Protein AF-A0A7Y2ASR1-F1 (afdb_monomer_lite)

pLDDT: mean 79.95, std 21.5, range [36.06, 97.62]

Sequence (91 aa):
MKTKLFFLVLTCIFYVSSYGQHMVPGHHIITDNADGAASVFAADFNGDTFMDVVAASRFDNTIAWWENNGSGSFSYREITTNAIGVWSVHA

Secondary structure (DSSP, 8-state):
---SSHHHHHHHHHHHHHHSS--------S-S--TTEEEEEEE-SSSSSSPEEEEEETTTTEEEEEEE-SSS-EEEEEEES--TT------

Foldseek 3Di:
DPDPPVVVVVVVVVVVVVCVCVDPPDPDDLDPPQAQFQEKDWDDPPPPPDIKMWIQRAVQLFIWIWDDPVVRHTDIDTPDRNNHRDHYDDD

Structure (mmCIF, N/CA/C/O backbone):
data_AF-A0A7Y2ASR1-F1
#
_entry.id   AF-A0A7Y2ASR1-F1
#
loop_
_atom_site.group_PDB
_atom_site.id
_atom_site.type_symbol
_atom_site.label_atom_id
_atom_site.label_alt_id
_atom_site.label_comp_id
_atom_site.label_asym_id
_atom_site.label_entity_id
_atom_site.label_seq_id
_atom_site.pdbx_PDB_ins_code
_atom_site.Cartn_x
_atom_site.Cartn_y
_atom_site.Cartn_z
_atom_site.occupancy
_atom_site.B_iso_or_equiv
_atom_site.auth_seq_id
_atom_site.auth_comp_id
_atom_site.auth_asym_id
_atom_site.auth_atom_id
_atom_site.pdbx_PDB_model_num
ATOM 1 N N . MET A 1 1 ? -23.267 30.690 48.146 1.00 47.38 1 MET A N 1
ATOM 2 C CA . MET A 1 1 ? -23.470 29.991 46.853 1.00 47.38 1 MET A CA 1
ATOM 3 C C . MET A 1 1 ? -22.802 30.770 45.714 1.00 47.38 1 MET A C 1
ATOM 5 O O . MET A 1 1 ? -23.476 31.565 45.079 1.00 47.38 1 MET A O 1
ATOM 9 N N . LYS A 1 2 ? -21.490 30.607 45.470 1.00 47.69 2 LYS A N 1
ATOM 10 C CA . LYS A 1 2 ? -20.775 31.229 44.323 1.00 47.69 2 LYS A CA 1
ATOM 11 C C . LYS A 1 2 ? -19.540 30.419 43.869 1.00 47.69 2 LYS A C 1
ATOM 13 O O . LYS A 1 2 ? -18.489 30.984 43.618 1.00 47.69 2 LYS A O 1
ATOM 18 N N . THR A 1 3 ? -19.639 29.094 43.770 1.00 44.38 3 THR A N 1
ATOM 19 C CA . THR A 1 3 ? -18.496 28.242 43.355 1.00 44.38 3 THR A CA 1
ATOM 20 C C . THR A 1 3 ? -18.744 27.409 42.097 1.00 44.38 3 THR A C 1
ATOM 22 O O . THR A 1 3 ? -17.864 26.669 41.676 1.00 44.38 3 THR A O 1
ATOM 25 N N . LYS A 1 4 ? -19.891 27.559 41.422 1.00 44.09 4 LYS A N 1
ATOM 26 C CA . LYS A 1 4 ? -20.195 26.778 40.207 1.00 44.09 4 LYS A CA 1
ATOM 27 C C . LYS A 1 4 ? -19.711 27.397 38.888 1.00 44.09 4 LYS A C 1
ATOM 29 O O . LYS A 1 4 ? -19.765 26.7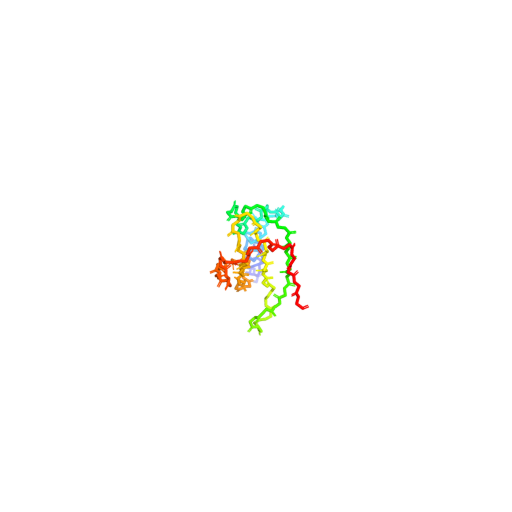23 37.870 1.00 44.09 4 LYS A O 1
ATOM 34 N N . LEU A 1 5 ? -19.195 28.630 38.888 1.00 36.06 5 LEU A N 1
ATOM 35 C CA . LEU A 1 5 ? -18.754 29.295 37.651 1.00 36.06 5 LEU A CA 1
ATOM 36 C C . LEU A 1 5 ? -17.266 29.070 37.316 1.00 36.06 5 LEU A C 1
ATOM 38 O O . LEU A 1 5 ? -16.858 29.313 36.189 1.00 36.06 5 LEU A O 1
ATOM 42 N N . PHE A 1 6 ? -16.459 28.550 38.249 1.00 41.75 6 PHE A N 1
ATOM 43 C CA . PHE A 1 6 ? -15.030 28.300 38.002 1.00 41.75 6 PHE A CA 1
ATOM 44 C C . PHE A 1 6 ? -14.772 26.980 37.249 1.00 41.75 6 PHE A C 1
ATOM 46 O O . PHE A 1 6 ? -13.796 26.863 36.516 1.00 41.75 6 PHE A O 1
ATOM 53 N N . PHE A 1 7 ? -15.683 26.004 37.358 1.00 43.66 7 PHE A N 1
ATOM 54 C CA . PHE A 1 7 ? -15.551 24.708 36.681 1.00 43.66 7 PHE A CA 1
ATOM 55 C C . PHE A 1 7 ? -15.941 24.741 35.197 1.00 43.66 7 PHE A C 1
ATOM 57 O O . PHE A 1 7 ? -15.380 23.983 34.415 1.00 43.66 7 PHE A O 1
ATOM 64 N N . LEU A 1 8 ? -16.847 25.640 34.793 1.00 41.94 8 LEU A N 1
ATOM 65 C CA . LEU A 1 8 ? -17.309 25.719 33.401 1.00 41.94 8 LEU A CA 1
ATOM 66 C C . LEU A 1 8 ? -16.276 26.392 32.478 1.00 41.94 8 LEU A C 1
ATOM 68 O O . LEU A 1 8 ? -16.138 26.019 31.315 1.00 41.94 8 LEU A O 1
ATOM 72 N N . VAL A 1 9 ? -15.516 27.360 33.003 1.00 44.25 9 VAL A N 1
ATOM 73 C CA . VAL A 1 9 ? -14.468 28.060 32.239 1.00 44.25 9 VAL A CA 1
ATOM 74 C C . VAL A 1 9 ? -13.264 27.143 31.998 1.00 44.25 9 VAL A C 1
ATOM 76 O O . VAL A 1 9 ? -12.681 27.170 30.918 1.00 44.25 9 VAL A O 1
ATOM 79 N N . LEU A 1 10 ? -12.939 26.264 32.954 1.00 44.28 10 LEU A N 1
ATOM 80 C CA . LEU A 1 10 ? -11.810 25.343 32.832 1.00 44.28 10 LEU A CA 1
ATOM 81 C C . LEU A 1 10 ? -12.071 24.237 31.796 1.00 44.28 10 LEU A C 1
ATOM 83 O O . LEU A 1 10 ? -11.190 23.936 30.997 1.00 44.28 10 LEU A O 1
ATOM 87 N N . THR A 1 11 ? -13.294 23.699 31.722 1.00 49.59 11 THR A N 1
ATOM 88 C CA . THR A 1 11 ? -13.665 22.734 30.673 1.00 49.59 11 THR A CA 1
ATOM 89 C C . THR A 1 11 ? -13.620 23.340 29.273 1.00 49.59 11 THR A C 1
ATOM 91 O O . THR A 1 11 ? -13.179 22.659 28.356 1.00 49.59 11 THR A O 1
ATOM 94 N N . CYS A 1 12 ? -13.975 24.619 29.094 1.00 39.09 12 CYS A N 1
ATOM 95 C CA . CYS A 1 12 ? -13.823 25.286 27.797 1.00 39.09 12 CYS A CA 1
ATOM 96 C C . CYS A 1 12 ? -12.353 25.518 27.423 1.00 39.09 12 CYS A C 1
ATOM 98 O O . CYS A 1 12 ? -12.013 25.407 26.253 1.00 39.09 12 CYS A O 1
ATOM 100 N N . ILE A 1 13 ? -11.465 25.787 28.384 1.00 47.69 13 ILE A N 1
ATOM 101 C CA . ILE A 1 13 ? -10.034 25.992 28.101 1.00 47.69 13 ILE A CA 1
ATOM 102 C C . ILE A 1 13 ? -9.337 24.665 27.743 1.00 47.69 13 ILE A C 1
ATOM 104 O O . ILE A 1 13 ? -8.496 24.659 26.847 1.00 47.69 13 ILE A O 1
ATOM 108 N N . PHE A 1 14 ? -9.741 23.536 28.342 1.00 48.19 14 PHE A N 1
ATOM 109 C CA . PHE A 1 14 ? -9.278 22.201 27.924 1.00 48.19 14 PHE A CA 1
ATOM 110 C C . PHE A 1 14 ? -9.911 21.717 26.614 1.00 48.19 14 PHE A C 1
ATOM 112 O O . PHE A 1 14 ? -9.263 21.016 25.839 1.00 48.19 14 PHE A O 1
ATOM 119 N N . TYR A 1 15 ? -11.156 22.109 26.331 1.00 44.00 15 TYR A N 1
ATOM 120 C CA . TYR A 1 15 ? -11.756 21.885 25.017 1.00 44.00 15 TYR A CA 1
ATOM 121 C C . TYR A 1 15 ? -10.926 22.643 23.972 1.00 44.00 15 TYR A C 1
ATOM 123 O O . TYR A 1 15 ? -10.427 22.043 23.031 1.00 44.00 15 TYR A O 1
ATOM 131 N N . VAL A 1 16 ? -10.636 23.930 24.184 1.00 45.72 16 VAL A N 1
ATOM 132 C CA . VAL A 1 16 ? -9.911 24.763 23.209 1.00 45.72 16 VAL A CA 1
ATOM 133 C C . VAL A 1 16 ? -8.425 24.391 23.060 1.00 45.72 16 VAL A C 1
ATOM 135 O O . VAL A 1 16 ? -7.892 24.563 21.970 1.00 45.72 16 VAL A O 1
ATOM 138 N N . SER A 1 17 ? -7.757 23.796 24.058 1.00 46.97 17 SER A N 1
ATOM 139 C CA . SER A 1 17 ? -6.415 23.214 23.850 1.00 46.97 17 SER A CA 1
ATOM 140 C C . SER A 1 17 ? -6.434 21.890 23.071 1.00 46.97 17 SER A C 1
ATOM 142 O O . SER A 1 17 ? -5.418 21.531 22.482 1.00 46.97 17 SER A O 1
ATOM 144 N N . SER A 1 18 ? -7.586 21.212 23.002 1.00 48.22 18 SER A N 1
ATOM 145 C CA . SER A 1 18 ? -7.836 20.074 22.104 1.00 48.22 18 S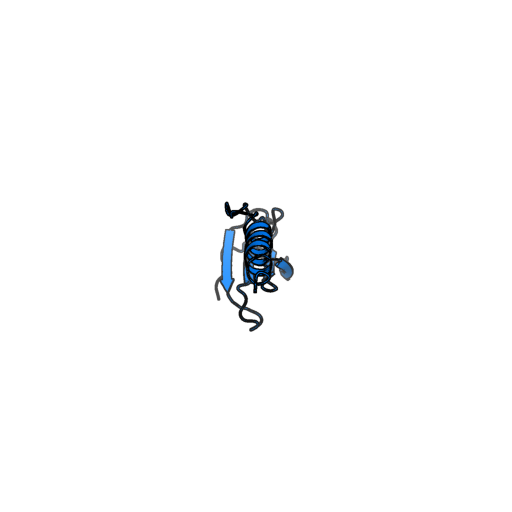ER A CA 1
ATOM 146 C C . SER A 1 18 ? -8.300 20.521 20.700 1.00 48.22 18 SER A C 1
ATOM 148 O O . SER A 1 18 ? -7.941 19.900 19.705 1.00 48.22 18 SER A O 1
ATOM 150 N N . TYR A 1 19 ? -9.006 21.658 20.581 1.00 49.59 19 TYR A N 1
ATOM 151 C CA . TYR A 1 19 ? -9.365 22.298 19.294 1.00 49.59 19 TYR A CA 1
ATOM 152 C C . TYR A 1 19 ? -8.281 23.227 18.728 1.00 49.59 19 TYR A C 1
ATOM 154 O O . TYR A 1 19 ? -8.431 23.755 17.626 1.00 49.59 19 TYR A O 1
ATOM 162 N N . GLY A 1 20 ? -7.171 23.410 19.446 1.00 44.00 20 GLY A N 1
ATOM 163 C CA . GLY A 1 20 ? -6.007 24.206 19.044 1.00 44.00 20 GLY A CA 1
ATOM 164 C C . GLY A 1 20 ? -5.171 23.596 17.914 1.00 44.00 20 GLY A C 1
ATOM 165 O O . GLY A 1 20 ? -4.054 24.041 17.683 1.00 44.00 20 GLY A O 1
ATOM 166 N N . GLN A 1 21 ? -5.702 22.593 17.217 1.00 45.97 21 GLN A N 1
ATOM 167 C CA . GLN A 1 21 ? -5.218 22.070 15.943 1.00 45.97 21 GLN A CA 1
ATOM 168 C C . GLN A 1 21 ? -6.399 22.109 14.968 1.00 45.97 21 GLN A C 1
ATOM 170 O O . GLN A 1 21 ? -6.958 21.077 14.608 1.00 45.97 21 GLN A O 1
ATOM 175 N N . HIS A 1 22 ? -6.865 23.311 14.619 1.00 46.44 22 HIS A N 1
ATOM 176 C CA . HIS A 1 22 ? -7.883 23.479 13.585 1.00 46.44 22 HIS A CA 1
ATOM 177 C C . HIS A 1 22 ? -7.342 22.861 12.290 1.00 46.44 22 HIS A C 1
ATOM 179 O O . HIS A 1 22 ? -6.464 23.421 11.637 1.00 46.44 22 HIS A O 1
ATOM 185 N N . MET A 1 23 ? -7.824 21.653 12.009 1.00 53.09 23 MET A N 1
ATOM 186 C CA . MET A 1 23 ? -7.414 20.754 10.945 1.00 53.09 23 MET A CA 1
ATOM 187 C C . MET A 1 23 ? -7.537 21.438 9.583 1.00 53.09 23 MET A C 1
ATOM 189 O O . MET A 1 23 ? -8.570 21.372 8.923 1.00 53.09 23 MET A O 1
ATOM 193 N N . VAL A 1 24 ? -6.453 22.038 9.112 1.00 54.75 24 VAL A N 1
ATOM 194 C CA . VAL A 1 24 ? -6.111 21.853 7.705 1.00 54.75 24 VAL A CA 1
ATOM 195 C C . VAL A 1 24 ? -5.649 20.401 7.652 1.00 54.75 24 VAL A C 1
ATOM 197 O O . VAL A 1 24 ? -4.759 20.075 8.440 1.00 54.75 24 VAL A O 1
ATOM 200 N N . PRO A 1 25 ? -6.243 19.494 6.854 1.00 56.69 25 PRO A N 1
ATOM 201 C CA . PRO A 1 25 ? -5.673 18.167 6.697 1.00 56.69 25 PRO A CA 1
ATOM 202 C C . PRO A 1 25 ? -4.240 18.374 6.212 1.00 56.69 25 PRO A C 1
ATOM 204 O O . PRO A 1 25 ? -4.010 18.761 5.066 1.00 56.69 25 PRO A O 1
ATOM 207 N N . GLY A 1 26 ? -3.279 18.238 7.125 1.00 62.84 26 GLY A N 1
ATOM 208 C CA . GLY A 1 26 ? -1.881 18.199 6.761 1.00 62.84 26 GLY A CA 1
ATOM 209 C C . GLY A 1 26 ? -1.741 17.042 5.790 1.00 62.84 26 GLY A C 1
ATOM 210 O O . GLY A 1 26 ? -2.322 15.977 6.000 1.00 62.84 26 GLY A O 1
ATOM 211 N N . HIS A 1 27 ? -1.028 17.264 4.697 1.00 71.19 27 HIS A N 1
ATOM 212 C CA . HIS A 1 27 ? -0.636 16.179 3.818 1.00 71.19 27 HIS A CA 1
ATOM 213 C C . HIS A 1 27 ? 0.072 15.104 4.659 1.00 71.19 27 HIS A C 1
ATOM 215 O O . HIS A 1 27 ? 1.132 15.371 5.225 1.00 71.19 27 HIS A O 1
ATOM 221 N N . HIS A 1 28 ? -0.540 13.924 4.789 1.00 83.06 28 HIS A N 1
ATOM 222 C CA . HIS A 1 28 ? 0.053 12.802 5.506 1.00 83.06 28 HIS A CA 1
ATOM 223 C C . HIS A 1 28 ? 0.723 11.873 4.498 1.00 83.06 28 HIS A C 1
ATOM 225 O O . HIS A 1 28 ? 0.057 11.155 3.755 1.00 83.06 28 HIS A O 1
ATOM 231 N N . ILE A 1 29 ? 2.051 11.914 4.471 1.00 89.25 29 ILE A N 1
ATOM 232 C CA . ILE A 1 29 ? 2.864 11.015 3.658 1.00 89.25 29 ILE A CA 1
ATOM 233 C C . ILE A 1 29 ? 2.978 9.683 4.395 1.00 89.25 29 ILE A C 1
ATOM 235 O O . ILE A 1 29 ? 3.586 9.623 5.459 1.00 89.25 29 ILE A O 1
ATOM 239 N N . ILE A 1 30 ? 2.410 8.626 3.817 1.00 92.00 30 ILE A N 1
ATOM 240 C CA . ILE A 1 30 ? 2.598 7.248 4.295 1.00 92.00 30 ILE A CA 1
ATOM 241 C C . ILE A 1 30 ? 3.979 6.730 3.864 1.00 92.00 30 ILE A C 1
ATOM 243 O O . ILE A 1 30 ? 4.687 6.089 4.638 1.00 92.00 30 ILE A O 1
ATOM 247 N N . THR A 1 31 ? 4.377 7.027 2.625 1.00 92.12 31 THR A N 1
ATOM 248 C CA . THR A 1 31 ? 5.716 6.768 2.092 1.00 92.12 31 THR A CA 1
ATOM 249 C C . THR A 1 31 ? 5.992 7.671 0.889 1.00 92.12 31 THR A C 1
ATOM 251 O O . THR A 1 31 ? 5.071 8.045 0.163 1.00 92.12 31 THR A O 1
ATOM 254 N N . ASP A 1 32 ? 7.258 7.996 0.671 1.00 93.50 32 ASP A N 1
ATOM 255 C CA . ASP A 1 32 ? 7.809 8.615 -0.537 1.00 93.50 32 ASP A CA 1
ATOM 256 C C . ASP A 1 32 ? 8.773 7.670 -1.282 1.00 93.50 32 ASP A C 1
ATOM 258 O O . ASP A 1 32 ? 9.393 8.060 -2.268 1.00 93.50 32 ASP A O 1
ATOM 262 N N . ASN A 1 33 ? 8.861 6.410 -0.843 1.00 91.69 33 ASN A N 1
ATOM 263 C CA . ASN A 1 33 ? 9.825 5.417 -1.315 1.00 91.69 33 ASN A CA 1
ATOM 264 C C . ASN A 1 33 ? 9.151 4.294 -2.133 1.00 91.69 33 ASN A C 1
ATOM 266 O O . ASN A 1 33 ? 9.525 3.129 -2.011 1.00 91.69 33 ASN A O 1
ATOM 270 N N . ALA A 1 34 ? 8.127 4.642 -2.919 1.00 91.88 34 ALA A N 1
ATOM 271 C CA . ALA A 1 34 ? 7.411 3.739 -3.825 1.00 91.88 34 ALA A CA 1
ATOM 272 C C . ALA A 1 34 ? 7.580 4.208 -5.284 1.00 91.88 34 ALA A C 1
ATOM 274 O O . ALA A 1 34 ? 6.718 4.903 -5.834 1.00 91.88 34 ALA A O 1
ATOM 275 N N . ASP A 1 35 ? 8.716 3.878 -5.899 1.00 93.50 35 ASP A N 1
ATOM 276 C CA . ASP A 1 35 ? 9.065 4.320 -7.245 1.00 93.50 35 ASP A CA 1
ATOM 277 C C . ASP A 1 35 ? 8.210 3.654 -8.336 1.00 93.50 35 ASP A C 1
ATOM 279 O O . ASP A 1 35 ? 8.130 2.433 -8.509 1.00 93.50 35 ASP A O 1
ATOM 283 N N . GLY A 1 36 ? 7.557 4.490 -9.138 1.00 91.88 36 GLY A N 1
ATOM 284 C CA . GLY A 1 36 ? 6.593 4.024 -10.124 1.00 91.88 36 GLY A CA 1
ATOM 285 C C . GLY A 1 36 ? 5.336 3.425 -9.490 1.00 91.88 36 GLY A C 1
ATOM 286 O O . GLY A 1 36 ? 4.784 2.472 -10.047 1.00 91.88 36 GLY A O 1
ATOM 287 N N . ALA A 1 37 ? 4.882 3.960 -8.349 1.00 93.69 37 ALA A N 1
ATOM 288 C CA . ALA A 1 37 ? 3.570 3.654 -7.781 1.00 93.69 37 ALA A CA 1
ATOM 289 C C . ALA A 1 37 ? 2.478 3.704 -8.870 1.00 93.69 37 ALA A C 1
ATOM 291 O O . ALA A 1 37 ? 2.203 4.752 -9.456 1.00 93.69 37 ALA A O 1
ATOM 292 N N . ALA A 1 38 ? 1.887 2.547 -9.168 1.00 94.00 38 ALA A N 1
ATOM 293 C CA . ALA A 1 38 ? 0.986 2.350 -10.304 1.00 94.00 38 ALA A CA 1
ATOM 294 C C . ALA A 1 38 ? -0.483 2.238 -9.879 1.00 94.00 38 ALA A C 1
ATOM 296 O O . ALA A 1 38 ? -1.386 2.601 -10.631 1.00 94.00 38 ALA A O 1
ATOM 297 N N . SER A 1 39 ? -0.735 1.726 -8.674 1.00 95.56 39 SER A N 1
ATOM 298 C CA . SER A 1 39 ? -2.081 1.487 -8.164 1.00 95.56 39 SER A CA 1
ATOM 299 C C . SER A 1 39 ? -2.067 1.405 -6.645 1.00 95.56 39 SER A C 1
ATOM 301 O O . SER A 1 39 ? -1.101 0.921 -6.056 1.00 95.56 39 SER A O 1
ATOM 303 N N . VAL A 1 40 ? -3.153 1.871 -6.035 1.00 94.88 40 VAL A N 1
ATOM 304 C CA . VAL A 1 40 ? -3.397 1.833 -4.595 1.00 94.88 40 VAL A CA 1
ATOM 305 C C . VAL A 1 40 ? -4.813 1.320 -4.338 1.00 94.88 40 VAL A C 1
ATOM 307 O O . VAL A 1 40 ? -5.732 1.640 -5.095 1.00 94.88 40 VAL A O 1
ATOM 310 N N . PHE A 1 41 ? -4.991 0.537 -3.278 1.00 96.62 41 PHE A N 1
ATOM 311 C CA . PHE A 1 41 ? -6.288 0.059 -2.815 1.00 96.62 41 PHE A CA 1
ATOM 312 C C . PHE A 1 41 ? -6.355 0.128 -1.289 1.00 96.62 41 PHE A C 1
ATOM 314 O O . PHE A 1 41 ? -5.376 -0.184 -0.613 1.00 96.62 41 PHE A O 1
ATOM 321 N N . ALA A 1 42 ? -7.502 0.543 -0.756 1.00 95.94 42 ALA A N 1
ATOM 322 C CA . ALA A 1 42 ? -7.727 0.636 0.679 1.00 95.94 42 ALA A CA 1
ATOM 323 C C . ALA A 1 42 ? -8.855 -0.309 1.095 1.00 95.94 42 ALA A C 1
ATOM 325 O O . ALA A 1 42 ? -9.946 -0.256 0.524 1.00 95.94 42 ALA A O 1
ATOM 326 N N . ALA A 1 43 ? -8.589 -1.140 2.098 1.00 95.56 43 ALA A N 1
ATOM 327 C CA . ALA A 1 43 ? -9.553 -2.015 2.761 1.00 95.56 43 ALA A CA 1
ATOM 328 C C . ALA A 1 43 ? -9.055 -2.354 4.166 1.00 95.56 43 ALA A C 1
ATOM 330 O O . ALA A 1 43 ? -7.898 -2.118 4.486 1.00 95.56 43 ALA A O 1
ATOM 331 N N . ASP A 1 44 ? -9.937 -2.897 4.991 1.00 96.62 44 ASP A N 1
ATOM 332 C CA . ASP A 1 44 ? -9.555 -3.566 6.231 1.00 96.62 44 ASP A CA 1
ATOM 333 C C . ASP A 1 44 ? -9.064 -4.981 5.877 1.00 96.62 44 ASP A C 1
ATOM 335 O O . ASP A 1 44 ? -9.866 -5.833 5.478 1.00 96.62 44 ASP A O 1
ATOM 339 N N . PHE A 1 45 ? -7.749 -5.216 5.933 1.00 93.69 45 PHE A N 1
ATOM 340 C CA . PHE A 1 45 ? -7.160 -6.507 5.555 1.00 93.69 45 PHE A CA 1
ATOM 341 C C . PHE A 1 45 ? -6.915 -7.433 6.746 1.00 93.69 45 PHE A C 1
ATOM 343 O O . PHE A 1 45 ? -6.779 -8.645 6.553 1.00 93.69 45 PHE A O 1
ATOM 350 N N . ASN A 1 46 ? -6.841 -6.890 7.963 1.00 94.62 46 ASN A N 1
ATOM 351 C CA . ASN A 1 46 ? -6.538 -7.641 9.182 1.00 94.62 46 ASN A CA 1
ATOM 352 C C . ASN A 1 46 ? -7.774 -7.867 10.085 1.00 94.62 46 ASN A C 1
ATOM 354 O O . ASN A 1 46 ? -7.692 -8.643 11.039 1.00 94.62 46 ASN A O 1
ATOM 358 N N . GLY A 1 47 ? -8.922 -7.268 9.756 1.00 96.25 47 GLY A N 1
ATOM 359 C CA . GLY A 1 47 ? -10.193 -7.399 10.467 1.00 96.25 47 GLY A CA 1
ATOM 360 C C . GLY A 1 47 ? -10.302 -6.530 11.720 1.00 96.25 47 GLY A C 1
ATOM 361 O O . GLY A 1 47 ? -11.120 -6.839 12.593 1.00 96.25 47 GLY A O 1
ATOM 362 N N . ASP A 1 48 ? -9.472 -5.494 11.856 1.00 96.75 48 ASP A N 1
ATOM 363 C CA . ASP A 1 48 ? -9.432 -4.632 13.040 1.00 96.75 48 ASP A CA 1
ATOM 364 C C . ASP A 1 48 ? -10.314 -3.377 12.934 1.00 96.75 48 ASP A C 1
ATOM 366 O O . ASP A 1 48 ? -10.387 -2.593 13.884 1.00 96.75 48 ASP A O 1
ATOM 370 N N . THR A 1 49 ? -11.064 -3.243 11.834 1.00 96.50 49 THR A N 1
ATOM 371 C CA . THR A 1 49 ? -11.963 -2.131 11.480 1.00 96.50 49 THR A CA 1
ATOM 372 C C . THR A 1 49 ? -11.279 -0.837 11.043 1.00 96.50 49 THR A C 1
ATOM 374 O O . THR A 1 49 ? -11.972 0.144 10.739 1.00 96.50 49 THR A O 1
ATOM 377 N N . PHE A 1 50 ? -9.950 -0.813 10.954 1.00 96.88 50 PHE A N 1
ATOM 378 C CA . PHE A 1 50 ? -9.204 0.323 10.438 1.00 96.88 50 PHE A CA 1
ATOM 379 C C . PHE A 1 50 ? -8.838 0.108 8.969 1.00 96.88 50 PHE A C 1
ATOM 381 O O . PHE A 1 50 ? -8.494 -0.974 8.514 1.00 96.88 50 PHE A O 1
ATOM 388 N N . MET A 1 51 ? -8.967 1.178 8.183 1.00 95.94 51 MET A N 1
ATOM 389 C CA . MET A 1 51 ? -8.648 1.123 6.760 1.00 95.94 51 MET A CA 1
ATOM 390 C C . MET A 1 51 ? -7.137 1.114 6.570 1.00 95.94 51 MET A C 1
ATOM 392 O O . MET A 1 51 ? -6.468 2.106 6.884 1.00 95.94 51 MET A O 1
ATOM 396 N N . ASP A 1 52 ? -6.643 0.030 5.994 1.00 96.62 52 ASP A N 1
ATOM 397 C CA . ASP A 1 52 ? -5.268 -0.132 5.560 1.00 96.62 52 ASP A CA 1
ATOM 398 C C . ASP A 1 52 ? -5.076 0.343 4.116 1.00 96.62 52 ASP A C 1
ATOM 400 O O . ASP A 1 52 ? -6.032 0.648 3.396 1.00 96.62 52 ASP A O 1
ATOM 404 N N . VAL A 1 53 ? -3.822 0.369 3.663 1.00 96.50 53 VAL A N 1
ATOM 405 C CA . VAL A 1 53 ? -3.457 0.714 2.284 1.00 96.50 53 VAL A CA 1
ATOM 406 C C . VAL A 1 53 ? -2.555 -0.360 1.690 1.00 96.50 53 VAL A C 1
ATOM 408 O O . VAL A 1 53 ? -1.560 -0.735 2.292 1.00 96.50 53 VAL A O 1
ATOM 411 N N . VAL A 1 54 ? -2.847 -0.818 0.477 1.00 96.75 54 VAL A N 1
ATOM 412 C CA . VAL A 1 54 ? -1.943 -1.640 -0.337 1.00 96.75 54 VAL A CA 1
ATOM 413 C C . VAL A 1 54 ? -1.588 -0.875 -1.601 1.00 96.75 54 VAL A C 1
ATOM 415 O O . VAL A 1 54 ? -2.463 -0.276 -2.224 1.00 96.75 54 VAL A O 1
ATOM 418 N N . ALA A 1 55 ? -0.319 -0.905 -2.002 1.00 96.06 55 ALA A N 1
ATOM 419 C CA . ALA A 1 55 ? 0.131 -0.279 -3.240 1.00 96.06 55 ALA A CA 1
ATOM 420 C C . ALA A 1 55 ? 1.021 -1.208 -4.066 1.00 96.06 55 ALA A C 1
ATOM 422 O O . ALA A 1 55 ? 1.807 -1.990 -3.529 1.00 96.06 55 ALA A O 1
ATOM 423 N N . ALA A 1 56 ? 0.900 -1.074 -5.386 1.00 95.50 56 ALA A N 1
ATOM 424 C CA . ALA A 1 56 ? 1.819 -1.635 -6.365 1.00 95.50 56 ALA A CA 1
ATOM 425 C C . ALA A 1 56 ? 2.812 -0.564 -6.818 1.00 95.50 56 ALA A C 1
ATOM 427 O O . ALA A 1 56 ? 2.406 0.483 -7.325 1.00 95.50 56 ALA A O 1
ATOM 428 N N . SER A 1 57 ? 4.099 -0.865 -6.689 1.00 94.75 57 SER A N 1
ATOM 429 C CA . SER A 1 57 ? 5.222 -0.037 -7.115 1.00 94.75 57 SER A CA 1
ATOM 430 C C . SER A 1 57 ? 5.949 -0.736 -8.261 1.00 94.75 57 SER A C 1
ATOM 432 O O . SER A 1 57 ? 6.593 -1.772 -8.072 1.00 94.75 57 SER A O 1
ATOM 434 N N . ARG A 1 58 ? 5.776 -0.227 -9.486 1.00 92.69 58 ARG A N 1
ATOM 435 C CA . ARG A 1 58 ? 6.218 -0.919 -10.703 1.00 92.69 58 ARG A CA 1
ATOM 436 C C . ARG A 1 58 ? 7.733 -0.926 -10.845 1.00 92.69 58 ARG A C 1
ATOM 438 O O . ARG A 1 58 ? 8.276 -1.928 -11.304 1.00 92.69 58 ARG A O 1
ATOM 445 N N . PHE A 1 59 ? 8.402 0.177 -10.520 1.00 92.69 59 PHE A N 1
ATOM 446 C CA . PHE A 1 59 ? 9.852 0.267 -10.686 1.00 92.69 59 PHE A CA 1
ATOM 447 C C . PHE A 1 59 ? 10.597 -0.373 -9.512 1.00 92.69 59 PHE A C 1
ATOM 449 O O . PHE A 1 59 ? 11.666 -0.939 -9.731 1.00 92.69 59 PHE A O 1
ATOM 456 N N . ASP A 1 60 ? 9.965 -0.457 -8.337 1.00 92.56 60 ASP A N 1
ATOM 457 C CA . ASP A 1 60 ? 10.468 -1.259 -7.211 1.00 92.56 60 ASP A CA 1
ATOM 458 C C . ASP A 1 60 ? 10.113 -2.753 -7.295 1.00 92.56 60 ASP A C 1
ATOM 460 O O . ASP A 1 60 ? 10.486 -3.520 -6.409 1.00 92.56 60 ASP A O 1
ATOM 464 N N . ASN A 1 61 ? 9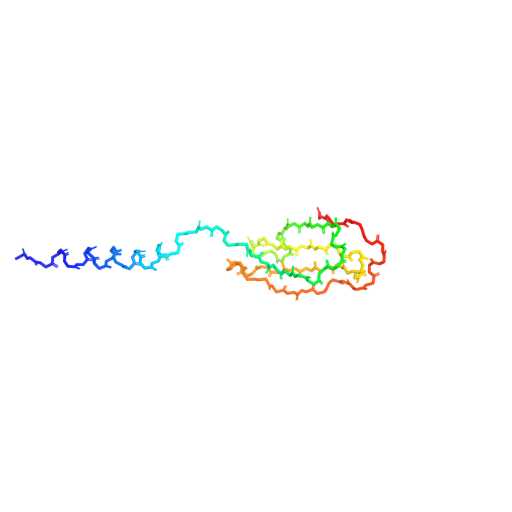.341 -3.187 -8.301 1.00 94.88 61 ASN A N 1
ATOM 465 C CA . ASN A 1 61 ? 8.756 -4.536 -8.380 1.00 94.88 61 ASN A CA 1
ATOM 466 C C . ASN A 1 61 ? 8.072 -4.969 -7.069 1.00 94.88 61 ASN A C 1
ATOM 468 O O . ASN A 1 61 ? 8.135 -6.134 -6.678 1.00 94.88 61 ASN A O 1
ATOM 472 N N . THR A 1 62 ? 7.440 -4.032 -6.363 1.00 95.69 62 THR A N 1
ATOM 473 C CA . THR A 1 62 ? 6.983 -4.250 -4.989 1.00 95.69 62 THR A CA 1
ATOM 474 C C . THR A 1 62 ? 5.467 -4.159 -4.892 1.00 95.69 62 THR A C 1
ATOM 476 O O . THR A 1 62 ? 4.848 -3.257 -5.453 1.00 95.69 62 THR A O 1
ATOM 479 N N . ILE A 1 63 ? 4.861 -5.085 -4.150 1.00 96.06 63 ILE A N 1
ATOM 480 C CA . ILE A 1 63 ? 3.532 -4.908 -3.563 1.00 96.06 63 ILE A CA 1
ATOM 481 C C . ILE A 1 63 ? 3.745 -4.800 -2.056 1.00 96.06 63 ILE A C 1
ATOM 483 O O . ILE A 1 63 ? 4.357 -5.679 -1.443 1.00 96.06 63 ILE A O 1
ATOM 487 N N . ALA A 1 64 ? 3.258 -3.717 -1.466 1.00 96.44 64 ALA A N 1
ATOM 488 C CA . ALA A 1 64 ? 3.418 -3.433 -0.048 1.00 96.44 64 ALA A CA 1
ATOM 489 C C . ALA A 1 64 ? 2.075 -3.084 0.590 1.00 96.44 64 ALA A C 1
ATOM 491 O O . ALA A 1 64 ? 1.182 -2.542 -0.064 1.00 96.44 64 ALA A O 1
ATOM 492 N N . TRP A 1 65 ? 1.955 -3.424 1.867 1.00 96.81 65 TRP A N 1
ATOM 493 C CA . TRP A 1 65 ?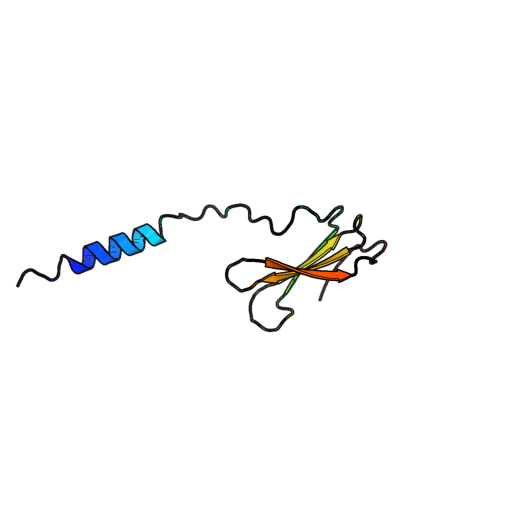 0.812 -3.158 2.726 1.00 96.81 65 TRP A CA 1
ATOM 494 C C . TRP A 1 65 ? 1.243 -2.220 3.850 1.00 96.81 65 TRP A C 1
ATOM 496 O O . TRP A 1 65 ? 2.263 -2.428 4.499 1.00 96.81 65 TRP A O 1
ATOM 506 N N . TRP A 1 66 ? 0.461 -1.179 4.080 1.00 97.06 66 TRP A N 1
ATOM 507 C CA . TRP A 1 66 ? 0.580 -0.255 5.188 1.00 97.06 66 TRP A CA 1
ATOM 508 C C . TRP A 1 66 ? -0.616 -0.450 6.109 1.00 97.06 66 TRP A C 1
ATOM 510 O O . TRP A 1 66 ? -1.733 -0.050 5.778 1.00 97.06 66 TRP A O 1
ATOM 520 N N . GLU A 1 67 ? -0.359 -1.082 7.249 1.00 97.62 67 GLU A N 1
ATOM 521 C CA . GLU A 1 67 ? -1.364 -1.361 8.275 1.00 97.62 67 GLU A CA 1
ATOM 522 C C . GLU A 1 67 ? -1.624 -0.112 9.111 1.00 97.62 67 GLU A C 1
ATOM 524 O O . GLU A 1 67 ? -0.678 0.491 9.628 1.00 97.62 67 GLU A O 1
ATOM 529 N N . ASN A 1 68 ? -2.889 0.262 9.263 1.00 96.38 68 ASN A N 1
ATOM 530 C CA . ASN A 1 68 ? -3.309 1.419 10.038 1.00 96.38 68 ASN A CA 1
ATOM 531 C C . ASN A 1 68 ? -3.781 0.994 11.427 1.00 96.38 68 ASN A C 1
ATOM 533 O O . ASN A 1 68 ? -4.773 0.302 11.572 1.00 96.38 68 ASN A O 1
ATOM 537 N N . ASN A 1 69 ? -3.149 1.508 12.476 1.00 94.50 69 ASN A N 1
ATOM 538 C CA . ASN A 1 69 ? -3.526 1.182 13.856 1.00 94.50 69 ASN A CA 1
ATOM 539 C C . ASN A 1 69 ? -4.716 2.005 14.409 1.00 94.50 69 ASN A C 1
ATOM 541 O O . ASN A 1 69 ? -4.909 2.075 15.626 1.00 94.50 69 ASN A O 1
ATOM 545 N N . GLY A 1 70 ? -5.440 2.728 13.550 1.00 92.25 70 GLY A N 1
ATOM 546 C CA . GLY A 1 70 ? -6.579 3.570 13.922 1.00 92.25 70 GLY A CA 1
ATOM 547 C C . GLY A 1 70 ? -6.221 4.970 14.428 1.00 92.25 70 GLY A C 1
ATOM 548 O O . GLY A 1 70 ? -7.099 5.829 14.508 1.00 92.25 70 GLY A O 1
ATOM 549 N N . SER A 1 71 ? -4.943 5.256 14.707 1.00 91.56 71 SER A N 1
ATOM 550 C CA . SER A 1 71 ? -4.469 6.615 15.017 1.00 91.56 71 SER A CA 1
ATOM 551 C C . SER A 1 71 ? -4.010 7.385 13.776 1.00 91.56 71 SER A C 1
ATOM 553 O O . SER A 1 71 ? -3.455 8.476 13.89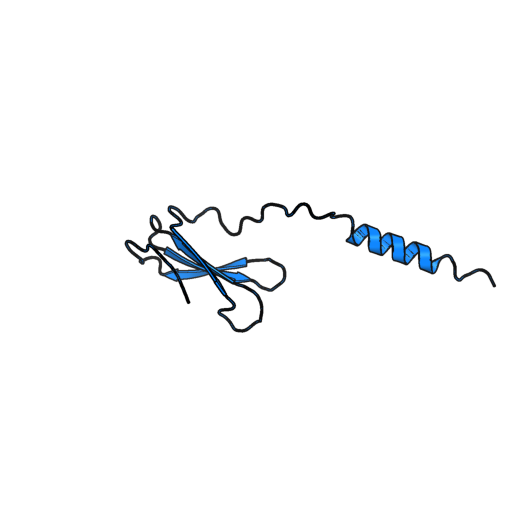9 1.00 91.56 71 SER A O 1
ATOM 555 N N . GLY A 1 72 ? -4.189 6.797 12.590 1.00 86.31 72 GLY A N 1
ATOM 556 C CA . GLY A 1 72 ? -3.608 7.275 11.344 1.00 86.31 72 GLY A CA 1
ATOM 557 C C . GLY A 1 72 ? -2.127 6.934 11.196 1.00 86.31 72 GLY A C 1
ATOM 558 O O . GLY A 1 72 ? -1.531 7.390 10.233 1.00 86.31 72 GLY A O 1
ATOM 559 N N . SER A 1 73 ? -1.520 6.162 12.104 1.00 90.94 73 SER A N 1
ATOM 560 C CA . SER A 1 73 ? -0.126 5.727 11.968 1.00 90.94 73 SER A CA 1
ATOM 561 C C . SER A 1 73 ? -0.053 4.426 11.175 1.00 90.94 73 SER A C 1
ATOM 563 O O . SER A 1 73 ? -0.729 3.456 11.517 1.00 90.94 73 SER A O 1
ATOM 565 N N . PHE A 1 74 ? 0.807 4.400 10.156 1.00 94.81 74 PHE A N 1
ATOM 566 C CA . PHE A 1 74 ? 0.920 3.285 9.220 1.00 94.81 74 PHE A CA 1
ATOM 567 C C . PHE A 1 74 ? 2.208 2.481 9.424 1.00 94.81 74 PHE A C 1
ATOM 569 O O . PHE A 1 74 ? 3.300 3.049 9.460 1.00 94.81 74 PHE A O 1
ATOM 576 N N . SER A 1 75 ? 2.091 1.155 9.513 1.00 96.38 75 SER A N 1
ATOM 577 C CA . SER A 1 75 ? 3.231 0.234 9.606 1.00 96.38 75 SER A CA 1
ATOM 578 C C . SER A 1 75 ? 3.470 -0.471 8.274 1.00 96.38 75 SER A C 1
ATOM 580 O O . SER A 1 75 ? 2.567 -1.118 7.751 1.00 96.38 75 SER A O 1
ATOM 582 N N . TYR A 1 76 ? 4.689 -0.377 7.737 1.00 95.81 76 TYR A N 1
ATOM 583 C CA . TYR A 1 76 ? 5.066 -1.055 6.494 1.00 95.81 76 TYR A CA 1
ATOM 584 C C . TYR A 1 76 ? 5.130 -2.577 6.673 1.00 95.81 76 TYR A C 1
ATOM 586 O O . TYR A 1 76 ? 5.763 -3.086 7.603 1.00 95.81 76 TYR A O 1
ATOM 594 N N . ARG A 1 77 ? 4.532 -3.299 5.727 1.00 95.06 77 ARG A N 1
ATOM 595 C CA . ARG A 1 77 ? 4.599 -4.750 5.575 1.00 95.06 77 ARG A CA 1
ATOM 596 C C . ARG A 1 77 ? 4.862 -5.089 4.112 1.00 95.06 77 ARG A C 1
ATOM 598 O O . ARG A 1 77 ? 4.096 -4.732 3.220 1.00 95.06 77 ARG A O 1
ATOM 605 N N . GLU A 1 78 ? 5.953 -5.802 3.866 1.00 94.56 78 GLU A N 1
ATOM 606 C CA . GLU A 1 78 ? 6.255 -6.320 2.534 1.00 94.56 78 GLU A CA 1
ATOM 607 C C . GLU A 1 78 ? 5.315 -7.486 2.209 1.00 94.56 78 GLU A C 1
ATOM 609 O O . GLU A 1 78 ? 5.263 -8.462 2.960 1.00 94.56 78 GLU A O 1
ATOM 614 N N . ILE A 1 79 ? 4.591 -7.402 1.087 1.00 94.56 79 ILE A N 1
ATOM 615 C CA . ILE A 1 79 ? 3.891 -8.564 0.520 1.00 94.56 79 ILE A CA 1
ATOM 616 C C . ILE A 1 79 ? 4.852 -9.303 -0.411 1.00 94.56 79 ILE A C 1
ATOM 618 O O . ILE A 1 79 ? 5.039 -10.513 -0.291 1.00 94.56 79 ILE A O 1
ATOM 622 N N . THR A 1 80 ? 5.475 -8.582 -1.347 1.00 95.62 80 THR A N 1
ATOM 623 C CA . THR A 1 80 ? 6.544 -9.122 -2.194 1.00 95.62 80 THR A CA 1
ATOM 624 C C . THR A 1 80 ? 7.353 -8.007 -2.850 1.00 95.62 80 THR A C 1
ATOM 626 O O . THR A 1 80 ? 6.804 -6.959 -3.172 1.00 95.62 80 THR A O 1
ATOM 629 N N . THR A 1 81 ? 8.629 -8.277 -3.118 1.00 95.06 81 THR A N 1
ATOM 630 C CA . THR A 1 81 ? 9.586 -7.425 -3.855 1.00 95.06 81 THR A CA 1
ATOM 631 C C . THR A 1 81 ? 9.951 -7.984 -5.239 1.00 95.06 81 THR A C 1
ATOM 633 O O . THR A 1 81 ? 10.857 -7.491 -5.906 1.00 95.06 81 THR A O 1
ATOM 636 N N . ASN A 1 82 ? 9.247 -9.029 -5.694 1.00 95.56 82 ASN A N 1
ATOM 637 C CA . ASN A 1 82 ? 9.468 -9.673 -6.997 1.00 95.56 82 ASN A CA 1
ATOM 638 C C . ASN A 1 82 ? 8.251 -9.562 -7.936 1.00 95.56 82 ASN A C 1
ATOM 640 O O . ASN A 1 82 ? 8.076 -10.377 -8.843 1.00 95.56 82 ASN A O 1
ATOM 644 N N . ALA A 1 83 ? 7.399 -8.558 -7.737 1.00 93.06 83 ALA A N 1
ATOM 645 C CA . ALA A 1 83 ? 6.225 -8.274 -8.559 1.00 93.06 83 ALA A CA 1
ATOM 646 C C . ALA A 1 83 ? 6.607 -7.580 -9.880 1.00 93.06 83 ALA A C 1
ATOM 648 O O . ALA A 1 83 ? 6.227 -6.438 -10.148 1.00 93.06 83 ALA A O 1
ATOM 649 N N . ILE A 1 84 ? 7.381 -8.276 -10.718 1.00 93.38 84 ILE A N 1
ATOM 650 C CA . ILE A 1 84 ? 7.857 -7.744 -11.998 1.00 93.38 84 ILE A CA 1
ATOM 651 C C . ILE A 1 84 ? 6.669 -7.355 -12.882 1.00 93.38 84 ILE A C 1
ATOM 653 O O . ILE A 1 84 ? 5.823 -8.182 -13.218 1.00 93.38 84 ILE A O 1
ATOM 657 N N . GLY A 1 85 ? 6.632 -6.085 -13.292 1.00 86.69 85 GLY A N 1
ATOM 658 C CA . GLY A 1 85 ? 5.608 -5.573 -14.204 1.00 86.69 85 GLY A CA 1
ATOM 659 C C . GLY A 1 85 ? 4.224 -5.394 -13.578 1.00 86.69 85 GLY A C 1
ATOM 660 O O . GLY A 1 85 ? 3.249 -5.275 -14.320 1.00 86.69 85 GLY A O 1
ATOM 661 N N . VAL A 1 86 ? 4.124 -5.355 -12.246 1.00 91.31 86 VAL A N 1
ATOM 662 C CA . VAL A 1 86 ? 2.859 -5.083 -11.559 1.00 91.31 86 VAL A CA 1
ATOM 663 C C . VAL A 1 86 ? 2.255 -3.752 -12.015 1.00 91.31 86 VAL A C 1
ATOM 665 O O . VAL A 1 86 ? 2.951 -2.748 -12.173 1.00 91.31 86 VAL A O 1
ATOM 668 N N . TRP A 1 87 ? 0.944 -3.763 -12.255 1.00 89.06 87 TRP A N 1
ATOM 669 C CA . TRP A 1 87 ? 0.202 -2.597 -12.740 1.00 89.06 87 TRP A CA 1
ATOM 670 C C . TRP A 1 87 ? -0.960 -2.204 -11.831 1.00 89.06 87 TRP A C 1
ATOM 672 O O . TRP A 1 87 ? -1.316 -1.033 -11.757 1.00 89.06 87 TRP A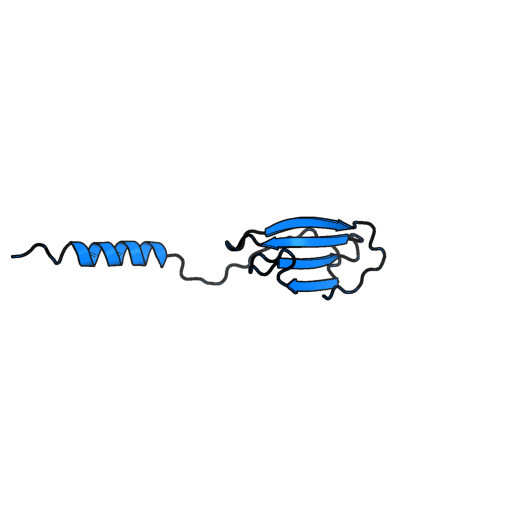 O 1
ATOM 682 N N . SER A 1 88 ? -1.573 -3.175 -11.148 1.00 91.19 88 SER A N 1
ATOM 683 C CA . SER A 1 88 ? -2.782 -2.945 -10.364 1.00 91.19 88 SER A CA 1
ATOM 684 C C . SER A 1 88 ? -2.864 -3.853 -9.142 1.00 91.19 88 SER A C 1
ATOM 686 O O . SER A 1 88 ? -2.412 -4.997 -9.190 1.00 91.19 88 SER A O 1
ATOM 688 N N . VAL A 1 89 ? -3.463 -3.324 -8.074 1.00 88.69 89 VAL A N 1
ATOM 689 C CA . VAL A 1 89 ? -3.914 -4.056 -6.885 1.00 88.69 89 VAL A CA 1
ATOM 690 C C . VAL A 1 89 ? -5.415 -3.823 -6.688 1.00 88.69 89 VAL A C 1
ATOM 692 O O . VAL A 1 89 ? -5.918 -2.725 -6.927 1.00 88.69 89 VAL A O 1
ATOM 695 N N . HIS A 1 90 ? -6.132 -4.865 -6.275 1.00 89.19 90 HIS A N 1
ATOM 696 C CA . HIS A 1 90 ? -7.561 -4.855 -5.946 1.00 89.19 90 HIS A CA 1
ATOM 697 C C . HIS A 1 90 ? -7.842 -5.997 -4.958 1.00 89.19 90 HIS A C 1
ATOM 699 O O . HIS A 1 90 ? -7.058 -6.950 -4.920 1.00 89.19 90 HIS A O 1
ATOM 705 N N . ALA A 1 91 ? -8.928 -5.907 -4.188 1.00 73.31 91 ALA A N 1
ATOM 706 C CA . ALA A 1 91 ? -9.382 -6.954 -3.271 1.00 73.31 91 ALA A CA 1
ATOM 707 C C . ALA A 1 91 ? -10.775 -7.454 -3.653 1.00 73.31 91 ALA A C 1
ATOM 709 O O . ALA A 1 91 ? -11.608 -6.599 -4.030 1.00 73.31 91 ALA A O 1
#

Radius of gyration: 21.1 Å; chains: 1; bounding box: 34×41×61 Å